Protein 7ULS (pdb70)

Nearest PDB structures (foldseek):
  7uls-assembly1_A  TM=1.015E+00  e=4.628E-12  Dendraspis polylepis polylepis
  4do8-assembly1_A  TM=9.377E-01  e=3.168E-10  Dendroaspis angusticeps
  4iye-assembly1_A  TM=8.971E-01  e=3.028E-08  Dendroaspis angusticeps
  3neq-assembly3_A-2  TM=8.535E-01  e=1.315E-08  Dendroaspis angusticeps
  3fev-assembly3_C  TM=8.763E-01  e=6.595E-08  Dendroaspis angusticeps

GO terms:
  GO:0005576 extracellular region (C, EXP)

Solvent-accessible surface area: 4867 Å² total; per-residue (Å²): 179,16,27,0,2,36,56,84,56,169,185,37,94,63,57,95,101,13,82,153,59,59,95,32,0,26,47,35,50,70,83,101,103,160,183,150,47,132,76,59,30,7,29,13,56,101,45,53,162,66,110,50,148,108,19,43,27,103,38,26,120,91,79,122,48,6,95

Foldseek 3Di:
DAKEWFDQDPVGTDIDDDDPQQQKKKKKWFDDDHDIGDIGIDTGNDFDDDPDPRMDMDMDGHHHPHD

Sequence (67 aa):
MLTCVTSKSIFGITTENCPDGQNLCFKKWYYLNHRYSDITWGCAATCPKPTNVRETIHCCETDKCNE

InterPro domains:
  IPR003571 Snake three-finger toxin [cd00206] (1-65)
  IPR018354 Snake toxin, conserved site [PS00272] (41-62)
  IPR045860 Snake toxin-like superfamily [G3DSA:2.10.60.10] (1-66)
  IPR045860 Snake toxin-like superfamily [SSF57302] (1-65)
  IPR054131 Snake toxin cobra-type [PF21947] (2-65)

B-factor: mean 28.81, std 12.03, range [11.39, 73.61]

Organism: Dendroaspis polylepis polylepis (NCBI:txid8620)

Structure (mmCIF, N/CA/C/O backbone):
data_7ULS
#
_entry.id   7ULS
#
_cell.length_a   58.555
_cell.length_b   58.555
_cell.length_c   35.395
_cell.angle_alpha   90.000
_cell.angle_beta   90.000
_cell.angle_gamma   120.000
#
_symmetry.space_group_name_H-M   'P 63'
#
loop_
_entity.id
_entity.type
_entity.pdbx_description
1 polymer 'Muscarinic toxin alpha'
2 non-polymer GLYCEROL
3 water water
#
loop_
_atom_site.group_PDB
_atom_site.id
_atom_site.type_symbol
_atom_site.label_atom_id
_atom_site.label_alt_id
_atom_site.label_comp_id
_atom_site.label_asym_id
_atom_site.label_entity_id
_atom_site.label_seq_id
_atom_site.pdbx_PDB_ins_code
_atom_site.Cartn_x
_atom_site.Cartn_y
_atom_site.Cartn_z
_atom_site.occupancy
_atom_site.B_iso_or_equiv
_atom_site.auth_seq_id
_atom_site.auth_comp_id
_atom_site.auth_asym_id
_atom_site.auth_atom_id
_atom_site.pdbx_PDB_model_num
ATOM 1 N N . MET A 1 1 ? 26.16815 6.55865 3.08685 1.000 19.52556 1 MET A N 1
ATOM 2 C CA . MET A 1 1 ? 25.35328 6.97485 4.22300 1.000 19.55319 1 MET A CA 1
ATOM 3 C C . MET A 1 1 ? 24.60379 8.26930 3.91933 1.000 21.12438 1 MET A C 1
ATOM 4 O O . MET A 1 1 ? 24.94926 8.98766 2.98170 1.000 19.89071 1 MET A O 1
ATOM 9 N N . LEU A 1 2 ? 23.58049 8.55498 4.72000 1.000 25.78047 2 LEU A N 1
ATOM 10 C CA . LEU A 1 2 ? 22.75060 9.74010 4.56142 1.000 18.22140 2 LEU A CA 1
ATOM 11 C C . LEU A 1 2 ? 22.87165 10.61593 5.79806 1.000 15.38746 2 LEU A C 1
ATOM 12 O O . LEU A 1 2 ? 22.98667 10.11410 6.92276 1.000 18.24940 2 LEU A O 1
ATOM 17 N N . THR A 1 3 ? 22.83993 11.92658 5.58501 1.000 11.80271 3 THR A N 1
ATOM 18 C CA . THR A 1 3 ? 22.86322 12.89961 6.66508 1.000 15.68128 3 THR A CA 1
ATOM 19 C C . THR A 1 3 ? 21.64058 13.79245 6.52284 1.000 15.75959 3 THR A C 1
ATOM 20 O O . THR A 1 3 ? 21.33581 14.26317 5.42155 1.000 18.15038 3 THR A O 1
ATOM 24 N N . CYS A 1 4 ? 20.92306 13.98960 7.62312 1.000 18.46786 4 CYS A N 1
ATOM 25 C CA . CYS A 1 4 ? 19.67738 14.73576 7.60542 1.000 13.81674 4 CYS A CA 1
ATOM 26 C C . CYS A 1 4 ? 19.73578 15.85028 8.63202 1.000 16.36617 4 CYS A C 1
ATOM 27 O O . CYS A 1 4 ? 20.41520 15.74333 9.65768 1.000 19.35836 4 CYS A O 1
ATOM 30 N N . VAL A 1 5 ? 19.00651 16.92899 8.34431 1.000 15.99340 5 VAL A N 1
ATOM 31 C CA . VAL A 1 5 ? 18.71422 17.89774 9.38591 1.000 18.73467 5 VAL A CA 1
ATOM 32 C C . VAL A 1 5 ? 17.85741 17.21826 10.44412 1.000 16.15736 5 VAL A C 1
ATOM 33 O O . VAL A 1 5 ? 16.94508 16.44232 10.13117 1.000 18.21428 5 VAL A O 1
ATOM 37 N N . THR A 1 6 ? 18.17002 17.48008 11.71305 1.000 19.32515 6 THR A N 1
ATOM 38 C CA . THR A 1 6 ? 17.37119 16.96517 12.81601 1.000 22.15071 6 THR A CA 1
ATOM 39 C C . THR A 1 6 ? 16.75011 18.05527 13.66527 1.000 18.24970 6 THR A C 1
ATOM 40 O O . THR A 1 6 ? 15.74841 17.79363 14.34013 1.000 25.21535 6 THR A O 1
ATOM 44 N N . SER A 1 7 ? 17.31388 19.25510 13.66525 1.000 21.52086 7 SER A N 1
ATOM 45 C CA . SER A 1 7 ? 16.63090 20.39350 14.24920 1.000 24.28135 7 SER A CA 1
ATOM 46 C C . SER A 1 7 ? 17.23995 21.64198 13.64424 1.000 25.85453 7 SER A C 1
ATOM 47 O O . SER A 1 7 ? 18.40121 21.64738 13.22728 1.000 25.89641 7 SER A O 1
ATOM 50 N N . LYS A 1 8 ? 16.43357 22.68483 13.57017 1.000 24.29349 8 LYS A N 1
ATOM 51 C CA . LYS A 1 8 ? 16.86645 23.92840 12.96895 1.000 30.98711 8 LYS A CA 1
ATOM 52 C C . LYS A 1 8 ? 16.32441 25.06414 13.81454 1.000 25.85765 8 LYS A C 1
ATOM 53 O O . LYS A 1 8 ? 15.17670 25.02239 14.26580 1.000 29.54278 8 LYS A O 1
ATOM 59 N N . SER A 1 9 ? 17.16358 26.05835 14.05989 1.000 29.06809 9 SER A N 1
ATOM 60 C CA . SER A 1 9 ? 16.73613 27.23852 14.79615 1.000 40.79947 9 SER A CA 1
ATOM 61 C C . SER A 1 9 ? 17.67554 28.38235 14.43888 1.000 36.16233 9 SER A C 1
ATOM 62 O O . SER A 1 9 ? 18.65776 28.20129 13.71213 1.000 41.38405 9 SER A O 1
ATOM 65 N N . ILE A 1 10 ? 17.3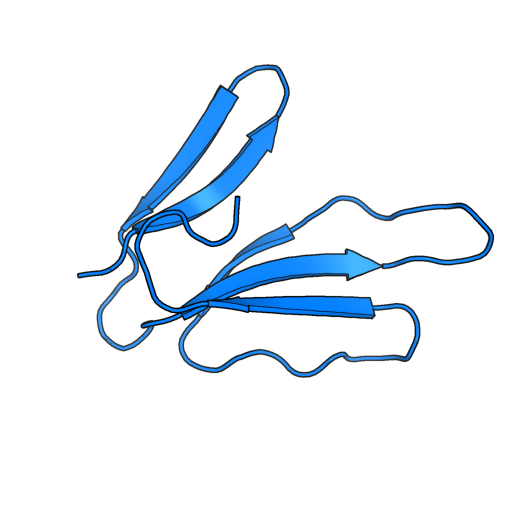5654 29.57404 14.94946 1.000 37.89286 10 ILE A N 1
ATOM 66 C CA . ILE A 1 10 ? 18.19481 30.73387 14.68448 1.000 43.47084 10 ILE A CA 1
ATOM 67 C C . ILE A 1 10 ? 19.51119 30.63652 15.43167 1.000 40.93243 10 ILE A C 1
ATOM 68 O O . ILE A 1 10 ? 20.47564 31.32707 15.07943 1.000 46.11371 10 ILE A O 1
ATOM 73 N N . PHE A 1 11 ? 19.57528 29.79318 16.46087 1.000 47.89714 11 PHE A N 1
ATOM 74 C CA . PHE A 1 11 ? 20.83552 29.52456 17.13466 1.000 50.10744 11 PHE A CA 1
ATOM 75 C C . PHE A 1 11 ? 21.71091 28.55411 16.34694 1.000 49.08182 11 PHE A C 1
ATOM 76 O O . PHE A 1 11 ? 22.92729 28.51207 16.57387 1.000 41.31175 11 PHE A O 1
ATOM 84 N N . GLY A 1 12 ? 21.13216 27.79963 15.42449 1.000 34.73677 12 GLY A N 1
ATOM 85 C CA . GLY A 1 12 ? 21.92698 26.95549 14.55730 1.000 33.55396 12 GLY A CA 1
ATOM 86 C C . GLY A 1 12 ? 21.10816 25.83711 13.95363 1.000 33.30970 12 GLY A C 1
ATOM 87 O O . GLY A 1 12 ? 19.90866 25.69266 14.20764 1.000 33.61125 12 GLY A O 1
ATOM 88 N N . ILE A 1 13 ? 21.80171 25.03732 13.14477 1.000 29.49612 13 ILE A N 1
ATOM 89 C CA . ILE A 1 13 ? 21.21114 23.90901 12.43721 1.000 23.09162 13 ILE A CA 1
ATOM 90 C C . ILE A 1 13 ? 21.93336 22.64261 12.85621 1.000 22.67656 13 ILE A C 1
ATOM 91 O O . ILE A 1 13 ? 23.16496 22.56108 12.75855 1.000 28.00722 13 ILE A O 1
ATOM 96 N N . THR A 1 14 ? 21.17558 21.65463 13.31768 1.000 26.79474 14 THR A N 1
ATOM 97 C CA . THR A 1 14 ? 21.72978 20.38005 13.74499 1.000 23.40686 14 THR A CA 1
ATOM 98 C C . THR A 1 14 ? 21.44588 19.31527 12.69464 1.000 26.79858 14 THR A C 1
ATOM 99 O O . THR A 1 14 ? 20.31344 19.19446 12.21238 1.000 21.02912 14 THR A O 1
ATOM 103 N N . THR A 1 15 ? 22.47409 18.54966 12.34550 1.000 28.89837 15 THR A N 1
ATOM 104 C CA . THR A 1 15 ? 22.35142 17.42860 11.43053 1.000 22.10941 15 THR A CA 1
ATOM 105 C C . THR A 1 15 ? 22.80812 16.16014 12.13363 1.000 28.35851 15 THR A C 1
ATOM 106 O O . THR A 1 15 ? 23.49373 16.20512 13.16108 1.000 33.48680 15 THR A O 1
ATOM 110 N N . GLU A 1 16 ? 22.43350 15.01711 11.56688 1.000 31.72715 16 GLU A N 1
ATOM 111 C CA . GLU A 1 16 ? 22.86079 13.75202 12.13942 1.000 29.96730 16 GLU A CA 1
ATOM 112 C C . GLU A 1 16 ? 22.96679 12.71081 11.03390 1.000 25.40891 16 GLU A C 1
ATOM 113 O O . GLU A 1 16 ? 22.22129 12.74500 10.04952 1.000 21.11074 16 GLU A O 1
ATOM 119 N N . ASN A 1 17 ? 23.93403 11.80621 11.19602 1.000 20.48460 17 ASN A N 1
ATOM 120 C CA . ASN A 1 17 ? 24.11602 10.68308 10.28660 1.000 20.89819 17 ASN A CA 1
ATOM 121 C C . ASN A 1 17 ? 23.06594 9.62244 10.59338 1.000 21.82450 17 ASN A C 1
ATOM 122 O O . ASN A 1 17 ? 23.00526 9.11629 11.71937 1.000 38.19861 17 ASN A O 1
ATOM 127 N N . CYS A 1 18 ? 22.24790 9.27812 9.59926 1.000 17.29321 18 CYS A N 1
ATOM 128 C CA . CYS A 1 18 ? 21.22484 8.26438 9.80194 1.000 20.17376 18 CYS A CA 1
ATOM 129 C C . CYS A 1 18 ? 21.86380 6.88178 9.93822 1.000 29.92525 18 CYS A C 1
ATOM 130 O O . CYS A 1 18 ? 22.88718 6.59893 9.31226 1.000 29.83304 18 CYS A O 1
ATOM 133 N N . PRO A 1 19 ? 21.26652 6.00208 10.73608 1.000 44.09957 19 PRO A N 1
ATOM 134 C CA . PRO A 1 19 ? 21.76405 4.62562 10.82313 1.000 34.82201 19 PRO A CA 1
ATOM 135 C C . PRO A 1 19 ? 21.34604 3.82898 9.59634 1.000 36.18878 19 PRO A C 1
ATOM 136 O O . PRO A 1 19 ? 20.48257 4.23635 8.81741 1.000 27.63606 19 PRO A O 1
ATOM 140 N N . ASP A 1 20 ? 21.98701 2.67136 9.43481 1.000 37.26427 20 ASP A N 1
ATOM 141 C CA . ASP A 1 20 ? 21.66911 1.79224 8.31883 1.000 25.36358 20 ASP A CA 1
ATOM 142 C C . ASP A 1 20 ? 20.17078 1.52772 8.27237 1.000 24.27727 20 ASP A C 1
ATOM 143 O O . ASP A 1 20 ? 19.52393 1.34376 9.30692 1.000 32.70188 20 ASP A O 1
ATOM 148 N N . GLY A 1 21 ? 19.61530 1.52558 7.06046 1.000 22.98578 21 GLY A N 1
ATOM 149 C CA . GLY A 1 21 ? 18.22649 1.22088 6.83604 1.000 27.252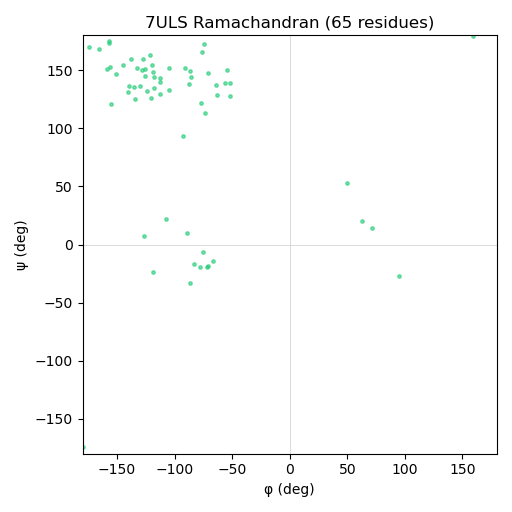51 21 GLY A CA 1
ATOM 150 C C . GLY A 1 21 ? 17.33902 2.44792 6.76387 1.000 32.94008 21 GLY A C 1
ATOM 151 O O . GLY A 1 21 ? 16.28393 2.40497 6.11773 1.000 30.40061 21 GLY A O 1
ATOM 152 N N . GLN A 1 22 ? 17.73423 3.53797 7.42329 1.000 33.43356 22 GLN A N 1
ATOM 153 C CA . GLN A 1 22 ? 17.00495 4.80509 7.33988 1.000 33.08470 22 GLN A CA 1
ATOM 154 C C . GLN A 1 22 ? 17.62766 5.62972 6.22306 1.000 22.07200 22 GLN A C 1
ATOM 155 O O . GLN A 1 22 ? 18.59883 6.36247 6.41962 1.000 26.27861 22 GLN A O 1
ATOM 161 N N . ASN A 1 23 ? 17.05860 5.50019 5.02786 1.000 23.38966 23 ASN A N 1
ATOM 162 C CA . ASN A 1 23 ? 17.58515 6.14177 3.83262 1.000 23.48005 23 ASN A CA 1
ATOM 163 C C . ASN A 1 23 ? 16.71453 7.30681 3.37405 1.000 20.49635 23 ASN A C 1
ATOM 164 O O . ASN A 1 23 ? 16.76463 7.68903 2.20243 1.000 23.52608 23 ASN A O 1
ATOM 169 N N . LEU A 1 24 ? 15.91349 7.87733 4.27424 1.000 22.52382 24 LEU A N 1
ATOM 170 C CA . LEU A 1 24 ? 15.12212 9.06655 3.98984 1.000 23.50350 24 LEU A CA 1
ATOM 171 C C . LEU A 1 24 ? 15.36556 10.11911 5.06532 1.000 20.60216 24 LEU A C 1
ATOM 172 O O . LEU A 1 24 ? 15.66152 9.79481 6.21903 1.000 24.68069 24 LEU A O 1
ATOM 177 N N . CYS A 1 2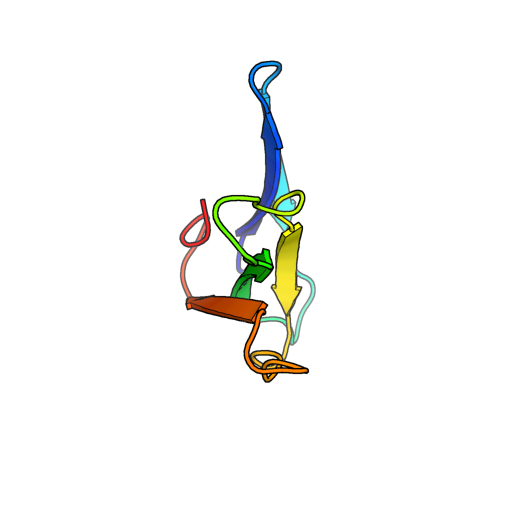5 ? 15.25530 11.38562 4.66529 1.000 18.81617 25 CYS A N 1
ATOM 178 C CA . CYS A 1 25 ? 15.09213 12.51652 5.56936 1.000 16.93704 25 CYS A CA 1
ATOM 179 C C . CYS A 1 25 ? 13.64198 12.97397 5.50185 1.000 15.39428 25 CYS A C 1
ATOM 180 O O . CYS A 1 25 ? 12.99170 12.83922 4.46488 1.000 19.47954 25 CYS A O 1
ATOM 183 N N . PHE A 1 26 ? 13.13599 13.55237 6.58671 1.000 19.68982 26 PHE A N 1
ATOM 184 C CA . PHE A 1 26 ? 11.77968 14.07734 6.55882 1.000 22.22937 26 PHE A CA 1
ATOM 185 C C . PHE A 1 26 ? 11.72039 15.42780 7.25961 1.000 15.18169 26 PHE A C 1
ATOM 186 O O . PHE A 1 26 ? 12.58943 15.79208 8.06021 1.000 16.54880 26 PHE A O 1
ATOM 194 N N . LYS A 1 27 ? 10.66744 16.16729 6.92231 1.000 18.16037 27 LYS A N 1
ATOM 195 C CA . LYS A 1 27 ? 10.29271 17.41489 7.56866 1.000 12.4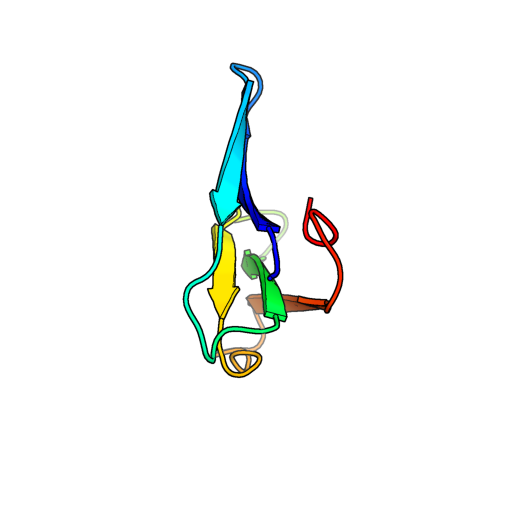7960 27 LYS A CA 1
ATOM 196 C C . LYS A 1 27 ? 8.77533 17.40960 7.67580 1.000 17.67349 27 LYS A C 1
ATOM 197 O O . LYS A 1 27 ? 8.09066 17.09782 6.69713 1.000 14.24048 27 LYS A O 1
ATOM 203 N N . LYS A 1 28 ? 8.25199 17.72099 8.86085 1.000 22.41545 28 LYS A N 1
ATOM 204 C CA . LYS A 1 28 ? 6.82043 17.62015 9.11246 1.000 22.25498 28 LYS A CA 1
ATOM 205 C C . LYS A 1 28 ? 6.36896 18.73103 10.04767 1.000 16.58018 28 LYS A C 1
ATOM 206 O O . LYS A 1 28 ? 7.14847 19.24378 10.85666 1.000 19.19163 28 LYS A O 1
ATOM 212 N N . TRP A 1 29 ? 5.08954 19.08048 9.93359 1.000 19.80855 29 TRP A N 1
ATOM 213 C CA . TRP A 1 29 ? 4.45532 20.08105 10.78103 1.000 17.57648 29 TRP A CA 1
ATOM 214 C C . TRP A 1 29 ? 2.94577 19.94582 10.60211 1.000 15.21464 29 TRP A C 1
ATOM 215 O O . TRP A 1 29 ? 2.46947 19.25037 9.70157 1.000 16.07825 29 TRP A O 1
ATOM 226 N N . TYR A 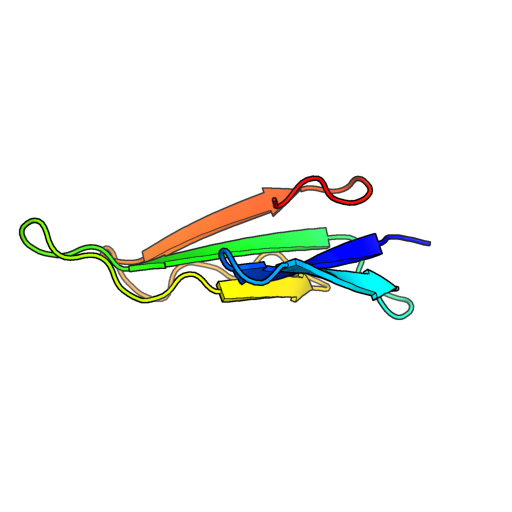1 30 ? 2.20557 20.61176 11.48585 1.000 20.22329 30 TYR A N 1
ATOM 227 C CA . TYR A 1 30 ? 0.75026 20.64330 11.45722 1.000 14.36572 30 TYR A CA 1
ATOM 228 C C . TYR A 1 30 ? 0.26741 22.07382 11.27366 1.000 15.35070 30 TYR A C 1
ATOM 229 O O . TYR A 1 30 ? 0.89428 23.02445 11.75044 1.000 2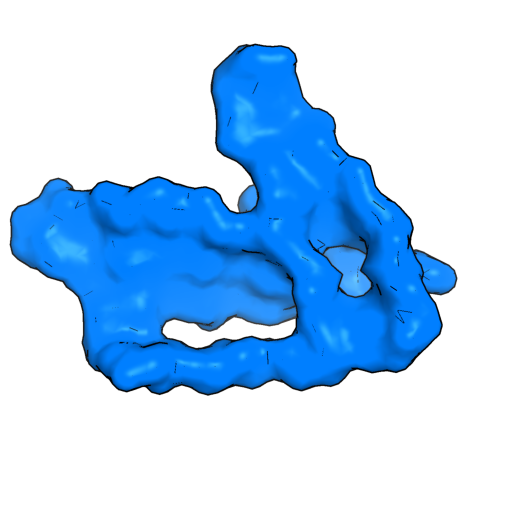0.21436 30 TYR A O 1
ATOM 238 N N . TYR A 1 31 ? -0.87284 22.22076 10.60488 1.000 18.33817 31 TYR A N 1
ATOM 239 C CA . TYR A 1 31 ? -1.45372 23.52467 10.31725 1.000 17.60531 31 TYR A CA 1
ATOM 240 C C . TYR A 1 31 ? -2.94967 23.52317 10.60488 1.000 19.29753 31 TYR A C 1
ATOM 241 O O . TYR A 1 31 ? -3.66414 22.59491 10.21507 1.000 18.71668 31 TYR A O 1
ATOM 250 N N . LEU A 1 32 ? -3.42228 24.57746 11.26967 1.000 18.67650 32 LEU A N 1
ATOM 251 C CA . LEU A 1 32 ? -4.85073 24.74632 11.53251 1.000 17.89084 32 LEU A CA 1
ATOM 252 C C . LEU A 1 32 ? -5.15902 26.22218 11.73225 1.000 14.95674 32 LEU A C 1
ATOM 253 O O . LEU A 1 32 ? -4.61283 26.84829 12.64612 1.000 17.51935 32 LEU A O 1
ATOM 258 N N . ASN A 1 33 ? -6.03839 26.76911 10.89226 1.000 17.00501 33 ASN A N 1
ATOM 259 C CA . ASN A 1 33 ? -6.56286 28.12258 11.07320 1.000 19.25563 33 ASN A CA 1
ATOM 260 C C . ASN A 1 33 ? -5.44080 29.13284 11.30757 1.000 20.61864 33 ASN A C 1
ATOM 261 O O . ASN A 1 33 ? -5.46018 29.90198 12.26921 1.000 23.87287 33 ASN A O 1
ATOM 266 N N . HIS A 1 34 ? -4.45500 29.13904 10.40999 1.000 18.27532 34 HIS A N 1
ATOM 267 C CA . HIS A 1 34 ? -3.37365 30.11999 10.39870 1.000 21.18079 34 HIS A CA 1
ATOM 268 C C . HIS A 1 34 ? -2.38701 29.94136 11.54238 1.000 21.29959 34 HIS A C 1
ATOM 269 O O . HIS A 1 34 ? -1.58648 30.85169 11.81049 1.000 27.48856 34 HIS A O 1
ATOM 276 N N . ARG A 1 35 ? -2.41855 28.80367 12.22970 1.000 20.01646 35 ARG A N 1
ATOM 277 C CA . ARG A 1 35 ? -1.40809 28.44486 13.21131 1.000 15.55444 35 ARG A CA 1
ATOM 278 C C . ARG A 1 35 ? -0.61421 27.24779 12.71522 1.000 17.89452 35 ARG A C 1
ATOM 279 O O . ARG A 1 35 ? -1.17542 26.31973 12.12303 1.000 18.76277 35 ARG A O 1
ATOM 287 N N . TYR A 1 36 ? 0.69214 27.28688 12.95214 1.000 16.30608 36 TYR A N 1
ATOM 288 C CA . TYR A 1 36 ? 1.59582 26.19216 12.63711 1.000 17.46185 36 TYR A CA 1
ATOM 289 C C . TYR A 1 36 ? 2.13566 25.58134 13.91822 1.000 16.14604 36 TYR A C 1
ATOM 290 O O . TYR A 1 36 ? 2.41496 26.29228 14.89002 1.000 20.13213 36 TYR A O 1
ATOM 299 N N . SER A 1 37 ? 2.29518 24.26597 13.90976 1.000 13.14438 37 SER A N 1
ATOM 300 C CA . SER A 1 37 ? 3.01688 23.63045 14.99279 1.000 12.01807 37 SER A CA 1
ATOM 301 C C . SER A 1 37 ? 4.51554 23.88914 14.83745 1.000 15.10521 37 SER A C 1
ATOM 302 O O . SER A 1 37 ? 4.98481 24.43238 13.82857 1.000 17.66887 37 SER A O 1
ATOM 305 N N . ASP A 1 38 ? 5.27492 23.48353 15.85501 1.000 17.71038 38 ASP A N 1
ATOM 306 C CA . ASP A 1 38 ? 6.71168 23.33857 15.67871 1.000 22.06997 38 ASP A CA 1
ATOM 307 C C . ASP A 1 38 ? 6.99201 22.42835 14.49309 1.000 20.42592 38 ASP A C 1
ATOM 308 O O . ASP A 1 38 ? 6.21452 21.51747 14.18729 1.000 19.20881 38 ASP A O 1
ATOM 313 N N . ILE A 1 39 ? 8.11840 22.66894 13.83000 1.000 19.94623 39 ILE A N 1
ATOM 314 C CA . ILE A 1 39 ? 8.56810 21.77839 12.76760 1.000 17.91953 39 ILE A CA 1
ATOM 315 C C . ILE A 1 39 ? 9.36847 20.63483 13.37305 1.000 15.44059 39 ILE A C 1
ATOM 316 O O . ILE A 1 39 ? 10.09997 20.82161 14.35451 1.0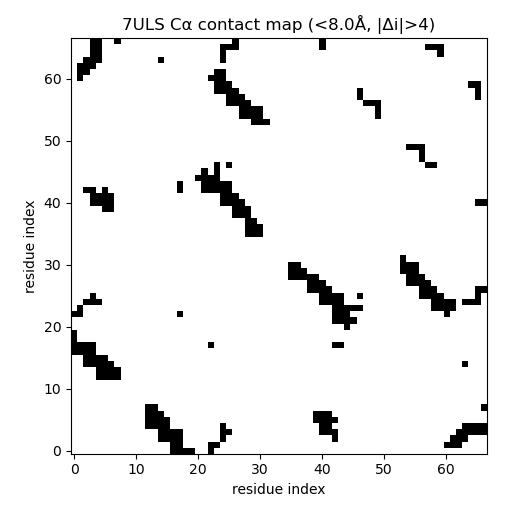00 19.77332 39 ILE A O 1
ATOM 321 N N . THR A 1 40 ? 9.22432 19.44105 12.79240 1.000 21.98716 40 THR A N 1
ATOM 322 C CA . THR A 1 40 ? 9.99879 18.26315 13.16763 1.000 20.90007 40 THR A CA 1
ATOM 323 C C . THR A 1 40 ? 10.82900 17.80819 11.97000 1.000 17.68331 40 THR A C 1
ATOM 324 O O . THR A 1 40 ? 10.31594 17.74854 10.84621 1.000 18.10252 40 THR A O 1
ATOM 328 N N . TRP A 1 41 ? 12.11055 17.49541 12.21700 1.000 24.06221 41 TRP A N 1
ATOM 329 C CA . TRP A 1 41 ? 13.06191 17.02884 11.20730 1.000 23.73729 41 TRP A CA 1
ATOM 330 C C . TRP A 1 41 ? 13.67260 15.71059 11.65809 1.000 20.40833 41 TRP A C 1
ATOM 331 O O . TRP A 1 41 ? 13.94183 15.53723 12.84934 1.000 27.45701 41 TRP A O 1
ATOM 342 N N . GLY A 1 42 ? 13.95829 14.80626 10.72217 1.000 17.10901 42 GLY A N 1
ATOM 343 C CA . GLY A 1 42 ? 14.73616 13.64287 11.11117 1.000 22.07989 42 GLY A CA 1
ATOM 344 C C . GLY A 1 42 ? 15.01641 12.67626 9.98007 1.000 18.58912 42 GLY A C 1
ATOM 345 O O . GLY A 1 42 ? 14.73063 12.94125 8.80997 1.000 19.54278 42 GLY A O 1
ATOM 346 N N . CYS A 1 43 ? 15.62572 11.55502 10.37540 1.000 21.88906 43 CYS A N 1
ATOM 347 C CA . CYS A 1 43 ? 15.86347 10.38285 9.54298 1.000 29.19711 43 CYS A CA 1
ATOM 348 C C . CYS A 1 43 ? 14.70326 9.40379 9.67629 1.000 27.56358 43 CYS A C 1
ATOM 349 O O . CYS A 1 43 ? 14.05426 9.33137 10.72316 1.000 27.86726 43 CYS A O 1
ATOM 352 N N . ALA A 1 44 ? 14.47363 8.61750 8.62289 1.000 24.46751 44 ALA A N 1
ATOM 353 C CA . ALA A 1 44 ? 13.41147 7.62054 8.65597 1.000 30.45645 44 ALA A CA 1
ATOM 354 C C . ALA A 1 44 ? 13.70879 6.51000 7.65697 1.000 33.12103 44 ALA A C 1
ATOM 355 O O . ALA A 1 44 ? 14.40048 6.71891 6.65438 1.000 26.88589 44 ALA A O 1
ATOM 357 N N . ALA A 1 45 ? 13.17734 5.32253 7.95612 1.000 32.99182 45 ALA A N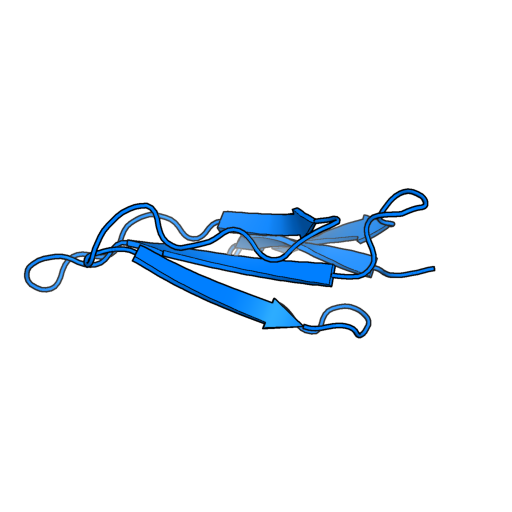 1
ATOM 358 C CA . ALA A 1 45 ? 13.26568 4.17394 7.06385 1.000 26.96520 45 ALA A CA 1
ATOM 359 C C . ALA A 1 45 ? 12.14866 4.14253 6.03877 1.000 33.93405 45 ALA A C 1
ATOM 360 O O . ALA A 1 45 ? 12.36580 3.68830 4.90858 1.000 28.59609 45 ALA A O 1
ATOM 362 N N . THR A 1 46 ? 10.96684 4.61547 6.41121 1.000 28.70569 46 THR A N 1
ATOM 363 C CA . THR A 1 46 ? 9.85439 4.75647 5.49415 1.000 31.14100 46 THR A CA 1
ATOM 364 C C . THR A 1 46 ? 9.25895 6.13919 5.69667 1.000 23.53633 46 THR A C 1
ATOM 365 O O . THR A 1 46 ? 9.37234 6.72096 6.78077 1.000 34.84220 46 THR A O 1
ATOM 369 N N . CYS A 1 47 ? 8.66814 6.68277 4.64250 1.000 27.90935 47 CYS A N 1
ATOM 370 C CA . CYS A 1 47 ? 8.09375 8.01222 4.78938 1.000 32.15403 47 CYS A CA 1
ATOM 371 C C . CYS A 1 47 ? 6.81368 7.92868 5.60881 1.000 36.17461 47 CYS A C 1
ATOM 372 O O . CYS A 1 47 ? 5.83343 7.34713 5.13503 1.000 33.13403 47 CYS A O 1
ATOM 375 N N . PRO A 1 48 ? 6.77992 8.49236 6.81422 1.000 44.04410 48 PRO A N 1
ATOM 376 C CA . PRO A 1 48 ? 5.56758 8.39347 7.63744 1.000 44.48425 48 PRO A CA 1
ATOM 377 C C . PRO A 1 48 ? 4.35896 8.93874 6.89832 1.000 49.66066 48 PRO A C 1
ATOM 378 O O . PRO A 1 48 ? 4.43156 9.96228 6.21217 1.000 37.76089 48 PRO A O 1
ATOM 382 N N . LYS A 1 49 ? 3.23384 8.23217 7.04143 1.000 42.06424 49 LYS A N 1
ATOM 383 C CA . LYS A 1 49 ? 2.05422 8.80671 6.41922 1.000 48.06101 49 LYS A CA 1
ATOM 384 C C . LYS A 1 49 ? 1.37857 9.79412 7.36277 1.000 40.94931 49 LYS A C 1
ATOM 385 O O . LYS A 1 49 ? 1.43862 9.63189 8.58684 1.000 35.20631 49 LYS A O 1
ATOM 391 N N . PRO A 1 50 ? 0.73361 10.82134 6.81489 1.000 33.92410 50 PRO A N 1
ATOM 392 C CA . PRO A 1 50 ? 0.12547 11.84600 7.66961 1.000 38.81049 50 PRO A CA 1
ATOM 393 C C . PRO A 1 50 ? -0.97834 11.24417 8.52774 1.000 49.81446 50 PRO A C 1
ATOM 394 O O . PRO A 1 50 ? -1.87918 10.56706 8.02716 1.000 41.35776 50 PRO A O 1
ATOM 398 N N . THR A 1 51 ? -0.89955 11.49500 9.83431 1.000 40.54874 51 THR A N 1
ATOM 399 C CA . THR A 1 51 ? -1.88246 10.94685 10.76068 1.000 46.87763 51 THR A CA 1
ATOM 400 C C . THR A 1 51 ? -3.22042 11.67370 10.70134 1.000 49.04798 51 THR A C 1
ATOM 401 O O . THR A 1 51 ? -4.18061 11.21618 11.33101 1.000 46.42704 51 THR A O 1
ATOM 405 N N . ASN A 1 52 ? -3.31496 12.77059 9.95614 1.000 31.43326 52 ASN A N 1
ATOM 406 C CA . ASN A 1 52 ? -4.57109 13.49812 9.82673 1.000 28.31121 52 ASN A CA 1
ATOM 407 C C . ASN A 1 52 ? -4.37347 14.60010 8.79902 1.000 23.85052 52 ASN A C 1
ATOM 408 O O . ASN A 1 52 ? -3.25043 14.87966 8.37207 1.000 29.79342 52 ASN A O 1
ATOM 413 N N . VAL A 1 53 ? -5.48466 15.22655 8.40276 1.000 21.07031 53 VAL A N 1
ATOM 414 C CA . VAL A 1 53 ? -5.45658 16.22329 7.33687 1.000 26.11695 53 VAL A CA 1
ATOM 415 C C . VAL A 1 53 ? -4.69515 17.48749 7.69766 1.000 21.31433 53 VAL A C 1
ATOM 416 O O . VAL A 1 53 ? -4.37645 18.27692 6.79893 1.000 23.88314 53 VAL A O 1
ATOM 420 N N . ARG A 1 54 ? -4.38514 17.69710 8.97757 1.000 25.15593 54 ARG A N 1
ATOM 421 C CA . ARG A 1 54 ? -3.66267 18.89728 9.37720 1.000 24.41340 54 ARG A CA 1
ATOM 422 C C . ARG A 1 54 ? -2.15553 18.75719 9.19936 1.000 22.14713 54 ARG A C 1
ATOM 423 O O . ARG A 1 54 ? -1.44777 19.77074 9.19092 1.000 21.58135 54 ARG A O 1
ATOM 431 N N . GLU A 1 55 ? -1.65258 17.53542 9.04512 1.000 20.60281 55 GLU A N 1
ATOM 432 C CA . GLU A 1 55 ? -0.21729 17.29470 8.97599 1.000 19.26397 55 GLU A CA 1
ATOM 433 C C . GLU A 1 55 ? 0.29174 17.42203 7.54534 1.000 26.79985 55 GLU A C 1
ATOM 434 O O . GLU A 1 55 ? -0.35368 16.96444 6.59551 1.000 26.33537 55 GLU A O 1
ATOM 440 N N . THR A 1 56 ? 1.45118 18.06031 7.40201 1.000 24.62543 56 THR A N 1
ATOM 441 C CA . THR A 1 56 ? 2.22573 18.03714 6.16974 1.000 24.87955 56 THR A CA 1
ATOM 442 C C . THR A 1 56 ? 3.50663 17.26241 6.43660 1.000 25.93946 56 THR A C 1
ATOM 443 O O . THR A 1 56 ? 4.20684 17.53326 7.41748 1.000 23.27896 56 THR A O 1
ATOM 447 N N . ILE A 1 57 ? 3.80760 16.30043 5.57455 1.000 22.40853 57 ILE A N 1
ATOM 448 C CA . ILE A 1 57 ? 5.02901 15.51851 5.68631 1.000 24.07615 57 ILE A CA 1
ATOM 449 C C . ILE A 1 57 ? 5.71885 15.50269 4.32896 1.000 27.86475 57 ILE A C 1
ATOM 450 O O . ILE A 1 57 ? 5.07142 15.33195 3.29102 1.000 27.80369 57 ILE A O 1
ATOM 455 N N . HIS A 1 58 ? 7.03896 15.68542 4.35048 1.000 23.60799 58 HIS A N 1
ATOM 456 C CA . HIS A 1 58 ? 7.85495 15.74427 3.14423 1.000 29.56400 58 HIS A CA 1
ATOM 457 C C . HIS A 1 58 ? 9.09419 14.89144 3.35342 1.000 20.87750 58 HIS A C 1
ATOM 458 O O . HIS A 1 58 ? 9.82855 15.10044 4.32249 1.000 23.45519 58 HIS A O 1
ATOM 465 N N . CYS A 1 59 ? 9.33939 13.94519 2.44982 1.000 21.34631 59 CYS A N 1
ATOM 466 C CA . CYS A 1 59 ? 10.50671 13.08134 2.56057 1.000 26.80521 59 CYS A CA 1
ATOM 467 C C . CYS A 1 59 ? 11.41081 13.24519 1.34432 1.000 20.50208 59 CYS A C 1
ATOM 468 O O . CYS A 1 59 ? 10.96013 13.61838 0.25549 1.000 20.76003 59 CYS A O 1
ATOM 471 N N . CYS A 1 60 ? 12.69646 12.96278 1.53899 1.000 20.80606 60 CYS A N 1
ATOM 472 C CA . CYS A 1 60 ? 13.66555 13.05746 0.45571 1.000 18.76161 60 CYS A CA 1
ATOM 473 C C . CYS A 1 60 ? 14.85410 12.16095 0.78672 1.000 17.40612 60 CYS A C 1
ATOM 474 O O . CYS A 1 60 ? 14.94119 11.58655 1.87688 1.000 18.50279 60 CYS A O 1
ATOM 477 N N . GLU A 1 61 ? 15.77328 12.04274 -0.17891 1.000 19.01049 61 GLU A N 1
ATOM 478 C CA . GLU A 1 61 ? 16.69804 10.91580 -0.21184 1.000 17.93044 61 GLU A CA 1
ATOM 479 C C . GLU A 1 61 ? 18.16999 11.31058 -0.28546 1.000 18.29362 61 GLU A C 1
ATOM 480 O O . GLU A 1 61 ? 19.02201 10.42796 -0.46012 1.000 21.24521 61 GLU A O 1
ATOM 486 N N . THR A 1 62 ? 18.49973 12.59421 -0.17130 1.000 16.45645 62 THR A N 1
ATOM 487 C CA . THR A 1 62 ? 19.87630 13.04226 -0.30494 1.000 14.61120 62 THR A CA 1
ATOM 488 C C . THR A 1 62 ? 20.26419 13.89020 0.89768 1.000 19.82387 62 THR A C 1
ATOM 489 O O . THR A 1 62 ? 19.41473 14.42916 1.61278 1.000 17.74906 62 THR A O 1
ATOM 493 N N . ASP A 1 63 ? 21.57123 13.99641 1.11102 1.000 16.85469 63 ASP A N 1
ATOM 494 C CA . ASP A 1 63 ? 22.09705 14.65184 2.29779 1.000 13.19106 63 ASP A CA 1
ATOM 495 C C . ASP A 1 63 ? 21.50878 16.04507 2.49408 1.000 17.19804 63 ASP A C 1
ATOM 496 O O . ASP A 1 63 ? 21.54285 16.88324 1.58858 1.000 15.72783 63 ASP A O 1
ATOM 501 N N . LYS A 1 64 ? 20.98424 16.28556 3.69766 1.000 17.39979 64 LYS A N 1
ATOM 502 C CA . LYS A 1 64 ? 20.52121 17.59834 4.13641 1.000 14.42856 64 LYS A CA 1
ATOM 503 C C . LYS A 1 64 ? 19.36308 18.12035 3.29412 1.000 11.39079 64 LYS A C 1
ATOM 504 O O . LYS A 1 64 ? 19.07532 19.32382 3.30210 1.000 19.52472 64 LYS A O 1
ATOM 510 N N . CYS A 1 65 ? 18.66810 17.22739 2.58729 1.000 12.86382 65 CYS A N 1
ATOM 511 C CA . CYS A 1 65 ? 17.61170 17.65196 1.68008 1.000 17.09400 65 CYS A CA 1
ATOM 512 C C . CYS A 1 65 ? 16.36692 18.14396 2.41407 1.000 17.01133 65 CYS A C 1
ATOM 513 O O . CYS A 1 65 ? 15.55627 18.85912 1.81288 1.000 18.76532 65 CYS A O 1
ATOM 516 N N . ASN A 1 66 ? 16.19495 17.78275 3.68845 1.000 14.87428 66 ASN A N 1
ATOM 517 C CA . ASN A 1 66 ? 14.98178 18.09429 4.44001 1.000 17.96712 66 ASN A CA 1
ATOM 518 C C . ASN A 1 66 ? 15.04422 19.43643 5.16600 1.000 17.22358 66 ASN A C 1
ATOM 519 O O . ASN A 1 66 ? 14.15893 19.73172 5.97644 1.000 16.33754 66 ASN A O 1
ATOM 524 N N . GLU A 1 67 ? 16.05426 20.25069 4.89362 1.000 16.76756 67 GLU A N 1
ATOM 525 C CA . GLU A 1 67 ? 16.20613 21.52145 5.58406 1.000 18.07621 67 GLU A CA 1
ATOM 526 C C . GLU A 1 67 ? 14.91692 22.34001 5.60237 1.000 19.52985 67 GLU A C 1
ATOM 527 O O . GLU A 1 67 ? 14.38695 22.73197 4.56092 1.000 19.98978 67 GLU A O 1
#

Secondary structure (DSSP, 8-state):
--EEEEEEETTEEEEEEPPTT--EEEEEEEEETTEEPPPEEEEESS-PPPSSTTEEEEEE-STTTT-

Radius of gyration: 12.25 Å; Cα contacts (8 Å, |Δi|>4): 155; chains: 1; bounding box: 32×30×17 Å